Protein AF-A0A7C3ASY6-F1 (afdb_monomer_lite)

Secondary structure (DSSP, 8-state):
-GGGGGGGGG-TTSHHHHHHHHHHHTTTTTS-HHHHHHHHHHHTT-

Structure (mmCIF, N/CA/C/O backbone):
data_AF-A0A7C3ASY6-F1
#
_entry.id   AF-A0A7C3ASY6-F1
#
loop_
_atom_site.group_PDB
_atom_site.id
_atom_site.type_symbol
_atom_site.label_atom_id
_atom_site.label_alt_id
_atom_site.label_comp_id
_atom_site.label_asym_id
_atom_site.label_entity_id
_atom_site.label_seq_id
_atom_site.pdbx_PDB_ins_code
_atom_site.Cartn_x
_atom_site.Cartn_y
_atom_site.Cartn_z
_atom_site.occupancy
_atom_site.B_iso_or_equiv
_atom_site.auth_seq_id
_atom_site.auth_comp_id
_atom_site.auth_asym_id
_atom_site.auth_atom_id
_atom_site.pdbx_PDB_model_num
ATOM 1 N N . CYS A 1 1 ? 4.950 -6.869 -5.986 1.00 68.06 1 CY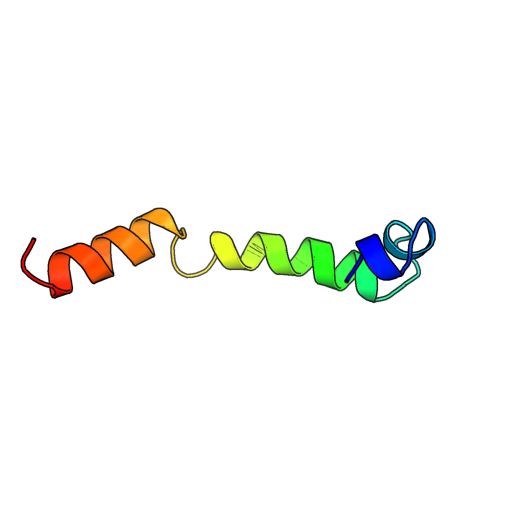S A N 1
ATOM 2 C CA . CYS A 1 1 ? 5.032 -6.694 -7.454 1.00 68.06 1 CYS A CA 1
ATOM 3 C C . CYS A 1 1 ? 6.275 -5.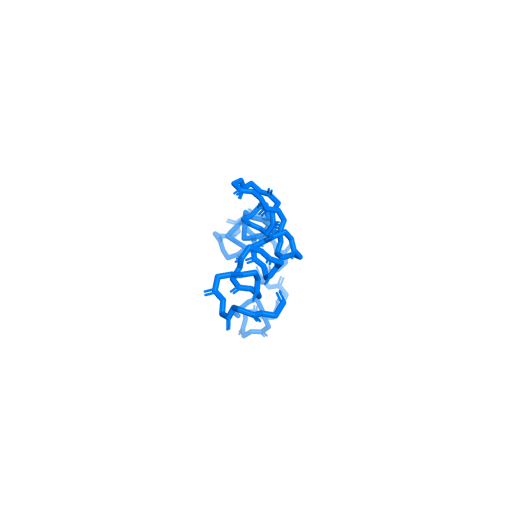922 -7.882 1.00 6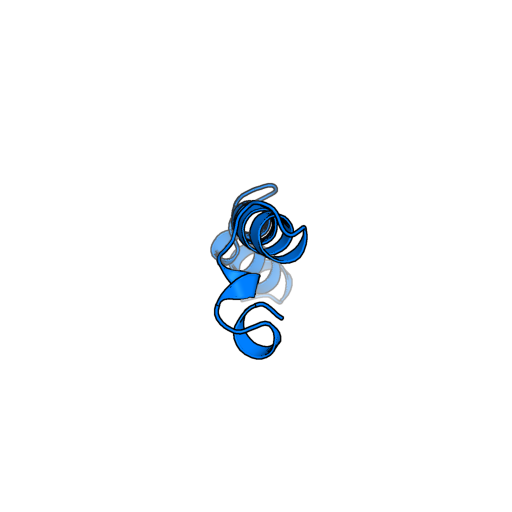8.06 1 CYS A C 1
ATOM 5 O O . CYS A 1 1 ? 7.034 -6.489 -8.650 1.00 68.06 1 CYS A O 1
ATOM 7 N N . VAL A 1 2 ? 6.548 -4.721 -7.348 1.00 85.81 2 VAL A N 1
ATOM 8 C CA . VAL A 1 2 ? 7.770 -3.937 -7.658 1.00 85.81 2 VAL A CA 1
ATOM 9 C C . VAL A 1 2 ? 9.057 -4.766 -7.531 1.00 85.81 2 VAL A C 1
ATOM 11 O O . VAL A 1 2 ? 9.847 -4.799 -8.465 1.00 85.81 2 VAL A O 1
ATOM 14 N N . GLN A 1 3 ? 9.200 -5.547 -6.453 1.00 88.38 3 GLN A N 1
ATOM 15 C CA . GLN A 1 3 ? 10.359 -6.426 -6.230 1.00 88.38 3 GLN A CA 1
ATOM 16 C C . GLN A 1 3 ? 10.628 -7.420 -7.377 1.00 88.38 3 GLN A C 1
ATOM 18 O O . GLN A 1 3 ? 11.780 -7.673 -7.708 1.00 88.38 3 GLN A O 1
ATOM 23 N N . LEU A 1 4 ? 9.578 -7.968 -8.001 1.00 88.38 4 LEU A N 1
ATOM 24 C CA . LEU A 1 4 ? 9.708 -8.911 -9.122 1.0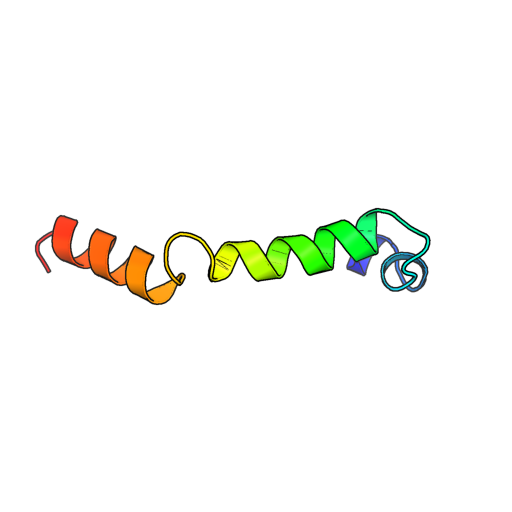0 88.38 4 LEU A CA 1
ATOM 25 C C . LEU A 1 4 ? 10.097 -8.210 -10.434 1.00 88.38 4 LEU A C 1
ATOM 27 O O . LEU A 1 4 ? 10.598 -8.861 -11.342 1.00 88.38 4 LEU A O 1
ATOM 31 N N . HIS A 1 5 ? 9.872 -6.896 -10.533 1.00 86.00 5 HIS A N 1
ATOM 32 C CA . HIS A 1 5 ? 10.195 -6.087 -11.713 1.00 86.00 5 HIS A CA 1
ATOM 33 C C . HIS A 1 5 ? 11.597 -5.449 -11.621 1.00 86.00 5 HIS A C 1
ATOM 35 O O . HIS A 1 5 ? 12.027 -4.777 -12.557 1.00 86.00 5 HIS A O 1
ATOM 41 N N . GLY A 1 6 ? 12.323 -5.649 -10.512 1.00 87.94 6 GLY A N 1
ATOM 42 C CA . GLY A 1 6 ? 13.663 -5.095 -10.307 1.00 87.94 6 GLY A CA 1
ATOM 43 C C . GLY A 1 6 ? 13.704 -3.572 -10.485 1.00 87.94 6 GLY A C 1
ATOM 44 O O . GLY A 1 6 ? 12.797 -2.863 -10.049 1.00 87.94 6 GLY A O 1
ATOM 45 N N . GLY A 1 7 ? 14.740 -3.067 -11.163 1.00 83.75 7 GLY A N 1
ATOM 46 C CA . GLY A 1 7 ? 14.910 -1.631 -11.426 1.00 83.75 7 GLY A CA 1
ATOM 47 C C . GLY A 1 7 ? 13.761 -0.996 -12.221 1.00 83.75 7 GLY A C 1
ATOM 48 O O . GLY A 1 7 ? 13.385 0.139 -11.941 1.00 83.75 7 GLY A O 1
ATOM 49 N N . TYR A 1 8 ? 13.120 -1.744 -13.128 1.00 80.62 8 TYR A N 1
ATOM 50 C CA . TYR A 1 8 ? 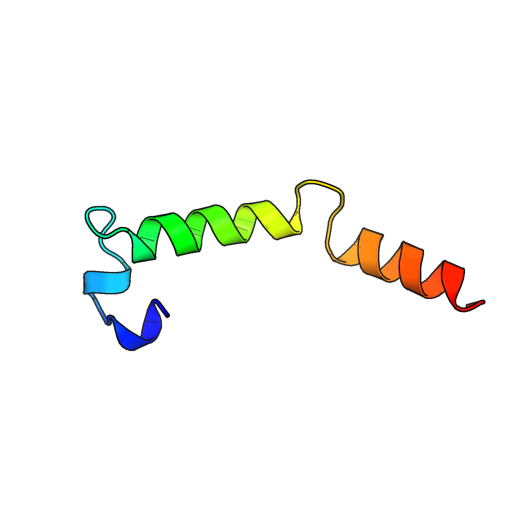11.948 -1.264 -13.874 1.00 80.62 8 TYR A CA 1
ATOM 51 C C . TYR A 1 8 ? 10.739 -1.002 -12.974 1.00 80.62 8 TYR A C 1
ATOM 53 O O . TYR A 1 8 ? 9.890 -0.176 -13.295 1.00 80.62 8 TYR A O 1
ATOM 61 N N . GLY A 1 9 ? 10.677 -1.661 -11.814 1.00 85.31 9 GLY A N 1
ATOM 62 C CA . GLY A 1 9 ? 9.641 -1.430 -10.814 1.00 85.31 9 GLY A CA 1
ATOM 63 C C . GLY A 1 9 ? 9.676 -0.033 -10.179 1.00 85.31 9 GLY A C 1
ATOM 64 O O . GLY A 1 9 ? 8.675 0.384 -9.602 1.00 85.31 9 GLY A O 1
ATOM 65 N N . TYR A 1 10 ? 10.805 0.674 -10.291 1.00 84.56 10 TYR A N 1
ATOM 66 C CA . TYR A 1 10 ? 11.031 2.013 -9.735 1.00 84.56 10 TYR A CA 1
ATOM 67 C C . TYR A 1 10 ? 10.973 3.129 -10.790 1.00 84.56 10 TYR A C 1
ATOM 69 O O . TYR A 1 10 ? 11.081 4.306 -10.451 1.00 84.56 10 TYR A O 1
ATOM 77 N N . MET A 1 11 ? 10.799 2.769 -12.061 1.00 89.94 11 MET A N 1
ATOM 78 C CA . MET A 1 11 ? 10.725 3.699 -13.182 1.00 89.94 11 MET A CA 1
ATOM 79 C C . MET A 1 11 ? 9.272 4.144 -13.389 1.00 89.94 11 MET A C 1
ATOM 81 O O . MET A 1 11 ? 8.387 3.317 -13.620 1.00 89.94 11 MET A O 1
ATOM 85 N N . MET A 1 12 ? 9.015 5.452 -13.290 1.00 87.94 12 MET A N 1
ATOM 86 C CA . MET A 1 12 ? 7.662 6.032 -13.367 1.00 87.94 12 MET A CA 1
ATOM 87 C C . MET A 1 12 ? 7.021 5.915 -14.757 1.00 87.94 12 MET A C 1
ATOM 89 O O . MET A 1 12 ? 5.821 6.147 -14.906 1.00 87.94 12 MET A O 1
ATOM 93 N N . GLU A 1 13 ? 7.804 5.529 -15.760 1.00 87.44 13 GLU A N 1
ATOM 94 C CA . GLU A 1 13 ? 7.358 5.177 -17.102 1.00 87.44 13 GLU A CA 1
ATOM 95 C C . GLU A 1 13 ? 6.539 3.876 -17.119 1.00 87.44 13 GLU A C 1
ATOM 97 O O . GLU A 1 13 ? 5.720 3.679 -18.017 1.00 87.44 13 GLU A O 1
ATOM 102 N N . TYR A 1 14 ? 6.714 2.999 -16.121 1.00 86.50 14 TYR A N 1
ATOM 103 C CA . TYR A 1 14 ? 6.006 1.724 -16.044 1.00 86.50 14 TYR A CA 1
ATOM 104 C C . TY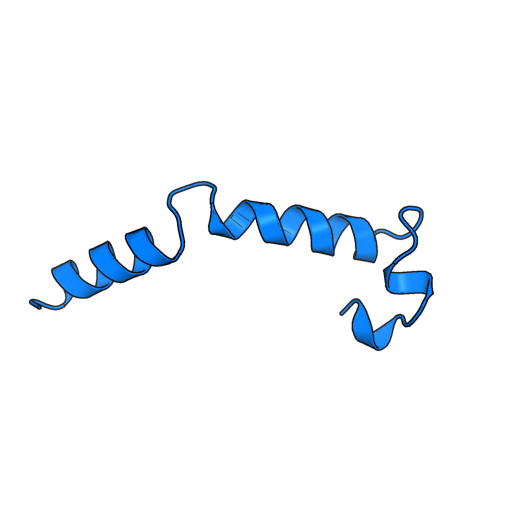R A 1 14 ? 4.800 1.794 -15.090 1.00 86.50 14 TYR A C 1
ATOM 106 O O . TYR A 1 14 ? 4.915 2.298 -13.968 1.00 86.50 14 TYR A O 1
ATOM 114 N N . PRO A 1 15 ? 3.644 1.203 -15.462 1.00 88.69 15 PRO A N 1
ATOM 115 C CA . PRO A 1 15 ? 2.426 1.237 -14.643 1.00 88.69 15 PRO A CA 1
ATOM 116 C C . PRO A 1 15 ? 2.593 0.685 -13.221 1.00 88.69 15 PRO A C 1
ATOM 118 O O . PRO A 1 15 ? 1.882 1.102 -12.310 1.00 88.69 15 PRO A O 1
ATOM 121 N N . VAL A 1 16 ? 3.538 -0.238 -13.015 1.00 90.00 16 VAL A N 1
ATOM 122 C CA . VAL A 1 16 ? 3.797 -0.868 -11.712 1.00 90.00 16 VAL A CA 1
ATOM 123 C C . VAL A 1 16 ? 4.277 0.133 -10.657 1.00 90.00 16 VAL A C 1
ATOM 125 O O . VAL A 1 16 ? 3.877 0.022 -9.499 1.00 90.00 16 VAL A O 1
ATOM 128 N N . ALA A 1 17 ? 5.078 1.129 -11.049 1.00 91.19 17 ALA A N 1
ATOM 129 C CA . ALA A 1 17 ? 5.568 2.160 -10.141 1.00 91.19 17 ALA A CA 1
ATOM 130 C C . ALA A 1 17 ? 4.419 3.075 -9.695 1.00 91.19 17 ALA A C 1
ATOM 132 O O . ALA A 1 17 ? 4.260 3.346 -8.506 1.00 91.19 17 ALA A O 1
ATOM 133 N N . ARG A 1 18 ? 3.547 3.469 -10.634 1.00 90.81 18 ARG A N 1
ATOM 134 C CA . ARG A 1 18 ? 2.346 4.263 -10.337 1.00 90.81 18 ARG A CA 1
ATOM 135 C C . ARG A 1 18 ? 1.374 3.510 -9.431 1.00 90.81 18 ARG A C 1
ATOM 137 O O . ARG A 1 18 ? 0.997 4.034 -8.391 1.00 90.81 18 ARG A O 1
ATOM 144 N N . ALA A 1 19 ? 1.055 2.260 -9.766 1.00 92.31 19 ALA A N 1
ATOM 145 C CA . ALA A 1 19 ? 0.183 1.426 -8.941 1.00 92.31 19 ALA A CA 1
ATOM 146 C C . ALA A 1 19 ? 0.729 1.247 -7.512 1.00 92.31 19 ALA A C 1
ATOM 148 O O . ALA A 1 19 ? -0.040 1.219 -6.551 1.00 92.31 19 ALA A O 1
ATOM 149 N N . TYR A 1 20 ? 2.055 1.158 -7.350 1.00 91.81 20 TYR A N 1
ATOM 150 C CA . TYR A 1 20 ? 2.681 1.101 -6.031 1.00 91.81 20 TYR A CA 1
ATOM 151 C C . TYR A 1 20 ? 2.469 2.393 -5.231 1.00 91.81 20 TYR A C 1
ATOM 153 O O . TYR A 1 20 ? 2.095 2.319 -4.062 1.00 91.81 20 TYR A O 1
ATOM 161 N N . VAL A 1 21 ? 2.643 3.564 -5.848 1.00 91.75 21 VAL A N 1
ATOM 162 C CA . VAL A 1 21 ? 2.396 4.858 -5.191 1.00 91.75 21 VAL A CA 1
ATOM 163 C C . VAL A 1 21 ? 0.919 5.021 -4.830 1.00 91.75 21 VAL A C 1
ATOM 165 O O . VAL A 1 21 ? 0.608 5.316 -3.676 1.00 91.75 21 VAL A O 1
ATOM 168 N N . ASP A 1 22 ? 0.011 4.743 -5.764 1.00 92.38 22 ASP A N 1
ATOM 169 C CA . ASP A 1 22 ? -1.435 4.872 -5.551 1.00 92.38 22 ASP A CA 1
ATOM 170 C C . ASP A 1 22 ? -1.921 3.974 -4.400 1.00 92.38 22 ASP A C 1
ATOM 172 O O . ASP A 1 22 ? -2.744 4.383 -3.578 1.00 92.38 22 ASP A O 1
ATOM 176 N N . SER A 1 23 ? -1.347 2.771 -4.265 1.00 91.38 23 SER A N 1
ATOM 177 C CA . SER A 1 23 ? -1.687 1.841 -3.179 1.00 91.38 23 SER A CA 1
ATOM 178 C C . SER A 1 23 ? -1.400 2.400 -1.779 1.00 91.38 23 SER A C 1
ATOM 180 O O . SER A 1 23 ? -2.072 2.040 -0.815 1.00 91.38 23 SER A O 1
ATOM 182 N N . ARG A 1 24 ? -0.439 3.323 -1.639 1.00 90.94 24 ARG A N 1
ATOM 183 C CA . ARG A 1 24 ? -0.109 3.945 -0.345 1.00 90.94 24 ARG A CA 1
ATOM 184 C C . ARG A 1 24 ? -1.172 4.933 0.113 1.00 90.94 24 ARG A C 1
ATOM 186 O O . ARG A 1 24 ? -1.330 5.130 1.313 1.00 90.94 24 ARG A O 1
ATOM 193 N N . ALA A 1 25 ? -1.915 5.528 -0.814 1.00 91.88 25 ALA A N 1
ATOM 194 C CA . ALA A 1 25 ? -2.992 6.446 -0.471 1.00 91.88 25 ALA A CA 1
ATOM 195 C C . ALA A 1 25 ? -4.216 5.708 0.108 1.00 91.88 25 ALA A C 1
ATOM 197 O O . ALA A 1 25 ? -4.934 6.249 0.953 1.00 91.88 25 ALA A O 1
ATOM 198 N N . GLN A 1 26 ? -4.414 4.439 -0.274 1.00 91.06 26 GLN A N 1
ATOM 199 C CA . GLN A 1 26 ? -5.529 3.608 0.197 1.00 91.06 26 GLN A CA 1
ATOM 200 C C . GLN A 1 26 ? -5.523 3.383 1.713 1.00 91.06 26 GLN A C 1
ATOM 202 O O . GLN A 1 26 ? -6.577 3.173 2.296 1.00 91.06 26 GLN A O 1
ATOM 207 N N . THR A 1 27 ? -4.363 3.444 2.374 1.00 90.94 27 THR A N 1
ATOM 208 C CA . THR A 1 27 ? -4.275 3.240 3.829 1.00 90.94 27 THR A CA 1
ATOM 209 C C . THR A 1 27 ? -4.671 4.472 4.642 1.00 90.94 27 THR A C 1
ATOM 211 O O . THR A 1 27 ? -4.574 4.430 5.867 1.00 90.94 27 THR A O 1
ATOM 214 N N . ILE A 1 28 ? -5.029 5.575 3.978 1.00 92.19 28 ILE A N 1
ATOM 215 C CA . ILE A 1 28 ? -5.365 6.872 4.581 1.00 92.19 28 ILE A CA 1
ATOM 216 C C . ILE A 1 28 ? -6.789 7.273 4.190 1.00 92.19 28 ILE A C 1
ATOM 218 O O . ILE A 1 28 ? -7.578 7.705 5.033 1.00 92.19 28 ILE A O 1
ATOM 222 N N . TYR A 1 29 ? -7.121 7.153 2.903 1.00 88.44 29 TYR A N 1
ATOM 223 C CA . TYR A 1 29 ? -8.440 7.514 2.400 1.00 88.44 29 TYR A CA 1
ATOM 224 C C . TYR A 1 29 ? -9.521 6.565 2.922 1.00 88.44 29 TYR A C 1
ATOM 226 O O . TYR A 1 29 ? -9.362 5.351 2.896 1.00 88.44 29 TYR A O 1
ATOM 234 N N . GLY A 1 30 ? -10.642 7.132 3.379 1.00 86.75 30 GLY A N 1
ATOM 235 C CA . GLY A 1 30 ? -11.742 6.362 3.974 1.00 86.75 30 GLY A CA 1
ATOM 236 C C . GLY A 1 30 ? -11.522 5.962 5.438 1.00 86.75 30 GLY A C 1
ATOM 237 O O . GLY A 1 30 ? -12.363 5.270 6.000 1.00 86.75 30 GLY A O 1
ATOM 238 N N . GLY A 1 31 ? -10.437 6.435 6.058 1.00 90.69 31 GLY A N 1
ATOM 239 C CA . GLY A 1 31 ? -10.044 6.103 7.425 1.00 90.69 31 GLY A CA 1
ATOM 240 C C . GLY A 1 31 ? -8.687 5.413 7.430 1.00 90.69 31 GLY A C 1
ATOM 241 O O . GLY A 1 31 ? -8.420 4.545 6.599 1.00 90.69 31 GLY A O 1
ATOM 242 N N . THR A 1 32 ? -7.808 5.804 8.357 1.00 95.00 32 THR A N 1
ATOM 243 C CA . THR A 1 32 ? -6.505 5.142 8.449 1.00 95.00 32 THR A CA 1
ATOM 244 C C . THR A 1 32 ? -6.673 3.689 8.879 1.00 95.00 32 THR A C 1
ATOM 246 O O . THR A 1 32 ? -7.676 3.309 9.489 1.00 95.00 32 THR A O 1
ATOM 249 N N . THR A 1 33 ? -5.671 2.859 8.590 1.00 93.38 33 THR A N 1
ATOM 250 C CA . THR A 1 33 ? -5.699 1.433 8.956 1.00 93.38 33 THR A CA 1
ATOM 251 C C . THR A 1 33 ? -5.945 1.230 10.458 1.00 93.38 33 THR A C 1
ATOM 253 O O . THR A 1 33 ? -6.625 0.286 10.853 1.00 93.38 33 THR A O 1
ATOM 256 N N . GLU A 1 34 ? -5.415 2.114 11.299 1.00 95.00 34 GLU A N 1
ATOM 257 C CA . GLU A 1 34 ? -5.592 2.110 12.751 1.00 95.00 34 GLU A CA 1
ATOM 258 C C . GLU A 1 34 ? -7.047 2.375 13.141 1.00 95.00 34 GLU A C 1
ATOM 260 O O . GLU A 1 34 ? -7.607 1.602 13.913 1.00 95.00 34 GLU A O 1
ATOM 265 N N . ILE A 1 35 ? -7.684 3.395 12.554 1.00 94.88 35 ILE A N 1
ATOM 266 C CA . ILE A 1 35 ? -9.097 3.714 12.811 1.00 94.88 35 ILE A CA 1
ATOM 267 C C . ILE A 1 35 ? -10.002 2.571 12.356 1.00 94.88 35 ILE A C 1
ATOM 269 O O . ILE A 1 35 ? -10.927 2.185 13.066 1.00 94.88 35 ILE A O 1
ATOM 273 N N . MET A 1 36 ? -9.714 1.968 11.202 1.00 94.50 36 MET A N 1
ATOM 274 C CA . MET A 1 36 ? -10.476 0.812 10.725 1.00 94.50 36 MET A CA 1
ATOM 275 C C . MET A 1 36 ? -10.356 -0.377 11.689 1.00 94.50 36 MET A C 1
ATOM 277 O O . MET A 1 36 ? -11.355 -1.024 12.000 1.00 94.50 36 MET A O 1
ATOM 281 N N . LYS A 1 37 ? -9.152 -0.640 12.215 1.00 93.94 37 LYS A N 1
ATOM 282 C CA . LYS A 1 37 ? -8.930 -1.671 13.240 1.00 93.94 37 LYS A CA 1
ATOM 283 C C . LYS A 1 37 ? -9.625 -1.337 14.560 1.00 93.94 37 LYS A C 1
ATOM 285 O O . LYS A 1 37 ? -10.167 -2.242 15.181 1.00 93.94 37 LYS A O 1
ATOM 290 N N . GLU A 1 38 ? -9.643 -0.072 14.969 1.00 95.38 38 GLU A N 1
ATOM 291 C CA . GLU A 1 38 ? -10.353 0.395 16.164 1.00 95.38 38 GLU A CA 1
ATOM 292 C C . GLU A 1 38 ? -11.869 0.193 16.034 1.00 95.38 38 GLU A C 1
ATOM 294 O O . GLU A 1 38 ? -12.495 -0.340 16.948 1.00 95.38 38 GLU A O 1
ATOM 299 N N . ILE A 1 39 ? -12.460 0.549 14.888 1.00 93.62 39 ILE A N 1
ATOM 300 C CA . ILE A 1 39 ? -13.888 0.333 14.603 1.00 93.62 39 ILE A CA 1
ATOM 301 C C . ILE A 1 39 ? -14.226 -1.159 14.667 1.00 93.62 39 ILE A C 1
ATOM 303 O O . ILE A 1 39 ? -15.199 -1.543 15.316 1.00 93.62 39 ILE A O 1
ATOM 307 N N . ILE A 1 40 ? -13.410 -2.006 14.030 1.00 93.19 40 ILE A N 1
ATOM 308 C CA . ILE A 1 40 ? -13.593 -3.461 14.074 1.00 93.19 40 ILE A CA 1
ATOM 309 C C . ILE A 1 40 ? -13.447 -3.976 15.514 1.00 93.19 40 ILE A C 1
ATOM 311 O O . ILE A 1 40 ? -14.294 -4.744 15.963 1.00 93.19 40 ILE A O 1
ATOM 315 N N . GLY A 1 41 ? -12.443 -3.518 16.267 1.00 95.19 41 GLY A N 1
ATOM 316 C CA . GLY A 1 41 ? -12.238 -3.889 17.671 1.00 95.19 41 GLY A CA 1
ATOM 317 C C . GLY A 1 41 ? -13.446 -3.561 18.550 1.00 95.19 41 GLY A C 1
ATOM 318 O O . GLY A 1 41 ? -13.959 -4.445 19.232 1.00 95.19 41 GLY A O 1
ATOM 319 N N . ARG A 1 42 ? -13.983 -2.340 18.429 1.00 91.75 42 ARG A N 1
ATOM 320 C CA . ARG A 1 42 ? -15.221 -1.924 19.110 1.00 91.75 42 ARG A CA 1
ATOM 321 C C . ARG A 1 42 ? -16.419 -2.784 18.711 1.00 91.75 42 ARG A C 1
ATOM 323 O O . ARG A 1 42 ? -17.234 -3.141 19.555 1.00 91.75 42 ARG A O 1
ATOM 330 N N . SER A 1 43 ? -16.532 -3.141 17.429 1.00 91.25 43 SER A N 1
ATOM 331 C CA . SER A 1 43 ? -17.627 -3.993 16.938 1.00 91.25 43 SER A CA 1
ATOM 332 C C . SER A 1 43 ? -17.574 -5.425 17.485 1.00 91.25 43 SER A C 1
ATOM 334 O O . SER A 1 43 ? -18.606 -6.084 17.575 1.00 91.25 43 SER A O 1
ATOM 336 N N . MET A 1 44 ? -16.388 -5.895 17.883 1.00 91.12 44 MET A N 1
ATOM 337 C CA . MET A 1 44 ? -16.174 -7.213 18.486 1.00 91.12 44 MET A CA 1
ATOM 338 C C . MET A 1 44 ? -16.404 -7.231 20.009 1.00 91.12 44 MET A C 1
ATOM 340 O O . MET A 1 44 ? -16.252 -8.284 20.623 1.00 91.12 44 MET A O 1
ATOM 344 N N . GLY A 1 45 ? -16.809 -6.107 20.614 1.00 77.75 45 GLY A N 1
ATOM 345 C CA . GLY A 1 45 ? -17.139 -6.026 22.040 1.00 77.75 45 GLY A CA 1
ATOM 346 C C . GLY A 1 45 ? -15.935 -5.864 22.974 1.00 77.75 45 GLY A C 1
ATOM 347 O O . GLY A 1 45 ? -16.059 -6.185 24.156 1.00 77.75 45 GLY A O 1
ATOM 348 N N . PHE A 1 46 ? -14.799 -5.385 22.452 1.00 57.88 46 PHE A N 1
ATOM 349 C CA . PHE A 1 46 ? -13.638 -4.949 23.237 1.00 57.88 46 PHE A CA 1
ATOM 350 C C . PHE A 1 46 ? -13.642 -3.432 23.449 1.00 57.88 46 PHE A C 1
ATOM 352 O O . PHE A 1 46 ? -14.063 -2.700 22.519 1.00 57.88 46 PHE A O 1
#

Radius of gyration: 15.81 Å; chains: 1; bounding box: 32×16×40 Å

Foldseek 3Di:
DLVVVPPVCCDPVDVNVVVVVVVVVVCPPPHHPVVVVVVVVVVVVD

Sequence (46 aa):
CVQLHGGYGYMMEYPVARAYVDSRAQTIYGGTTEIMKEIIGRSMGF

pLDDT: mean 88.86, std 6.76, range [57.88, 95.38]